Protein AF-A0A3B8ZGR1-F1 (afdb_monomer_lite)

pLDDT: mean 88.36, std 8.22, range [60.41, 98.25]

Foldseek 3Di:
DKKKKWKWKDAPVDDIDTFDIDIDDDPDPPDDDDDDDDDDDDDFHKIKIKIAIDDPDPDPDRPVRIDIDIDGDHDAAAEEEEEEADDDPVNVVVVVVQVVDRSYDYDYDYQYPVVLVPWCDECLVVDPLLRHQEYEYELAAPRNHDPSRVVSVVVSVVVPHHYHYDDDCLDDPNSPD

Radius of gyration: 24.89 Å; chains: 1; bounding box: 51×31×72 Å

Secondary structure (DSSP, 8-state):
--EEEEEEEE-SSS--EEEEEEEE--SSTT------------S-EEEEEEEEEE--S--S--TTSEEEEEEEEPS-PEEEEEEESS--HHHHHHHHHHHT-TTEEEEEEE--GGGGGGPSB--TTT--GGG-SEEEEES--GGGB-HHHHHHHHHHHHTT-EEEEEP-TTSGGGGT-

Sequence (177 aa):
QPIDVTLTLRSAQQPDRELKRRRVLPAQSAEKIPLDFRIQLSEPGDYLLVAQARVDTNEQVSSNNQQLSFVTVREGGVRILMLEGQPRYEQRYLKLSLDASVDFDVQYAWLPERQRARWPIDLSGQIDFQGVDIFVIGDLDSAALHTNTQKGILDRVSQGAGLLFLGGYHSFDAGGY

Structure (mmCIF, N/CA/C/O backbone):
data_AF-A0A3B8ZGR1-F1
#
_entry.id   AF-A0A3B8ZGR1-F1
#
loop_
_atom_site.group_PDB
_atom_site.id
_atom_site.type_symbol
_atom_site.label_atom_id
_atom_site.label_alt_id
_atom_site.label_comp_id
_atom_site.label_asym_id
_atom_site.label_entity_id
_atom_site.label_seq_id
_atom_site.pdbx_PDB_ins_code
_atom_site.Cartn_x
_atom_site.Cartn_y
_atom_site.Cartn_z
_atom_site.occupancy
_atom_site.B_iso_or_equiv
_atom_site.auth_seq_id
_atom_site.auth_comp_id
_atom_site.auth_asym_id
_atom_site.auth_atom_id
_atom_site.pdbx_PDB_model_num
ATOM 1 N N . GLN A 1 1 ? -9.009 4.727 43.558 1.00 72.56 1 GLN A N 1
ATOM 2 C CA . GLN A 1 1 ? -9.040 3.276 43.260 1.00 72.56 1 GLN A CA 1
ATOM 3 C C . GLN A 1 1 ? -8.567 3.076 41.827 1.00 72.56 1 GLN A C 1
ATOM 5 O O . GLN A 1 1 ? -8.766 3.998 41.041 1.00 72.56 1 GLN A O 1
ATOM 10 N N . PRO A 1 2 ? -7.908 1.955 41.488 1.00 83.44 2 PRO A N 1
ATOM 11 C CA . PRO A 1 2 ? -7.590 1.654 40.097 1.00 83.44 2 PRO A CA 1
ATOM 12 C C . PRO A 1 2 ? -8.878 1.474 39.289 1.00 83.44 2 PRO A C 1
ATOM 14 O O . PRO A 1 2 ? -9.828 0.870 39.778 1.00 83.44 2 PRO A O 1
ATOM 17 N N . ILE A 1 3 ? -8.891 1.999 38.069 1.00 87.44 3 ILE A N 1
ATOM 18 C CA . ILE A 1 3 ? -9.979 1.836 37.104 1.00 87.44 3 ILE A CA 1
ATOM 19 C C . ILE A 1 3 ? -9.400 1.093 35.905 1.00 87.44 3 ILE A C 1
ATOM 21 O O . ILE A 1 3 ? -8.384 1.514 35.343 1.00 87.44 3 ILE A O 1
ATOM 25 N N . ASP A 1 4 ? -10.029 -0.013 35.521 1.00 90.81 4 ASP A N 1
ATOM 26 C CA . ASP A 1 4 ? -9.631 -0.772 34.339 1.00 90.81 4 ASP A CA 1
ATOM 27 C C . ASP A 1 4 ? -10.465 -0.317 33.143 1.00 90.81 4 ASP A C 1
ATOM 29 O O . ASP A 1 4 ? -11.685 -0.458 33.132 1.00 90.81 4 ASP A O 1
ATOM 33 N N . VAL A 1 5 ? -9.801 0.239 32.132 1.00 92.94 5 VAL A N 1
ATOM 34 C CA . VAL A 1 5 ? -10.424 0.668 30.880 1.00 92.94 5 VAL A CA 1
ATOM 35 C C . VAL A 1 5 ? -10.114 -0.350 29.788 1.00 92.94 5 VAL A C 1
ATOM 37 O O . VAL A 1 5 ? -8.949 -0.546 29.432 1.00 92.94 5 VAL A O 1
ATOM 40 N N . THR A 1 6 ? -11.137 -1.005 29.245 1.00 95.19 6 THR A N 1
ATOM 41 C CA . THR A 1 6 ? -11.018 -1.943 28.121 1.00 95.19 6 THR A CA 1
ATOM 42 C C . THR A 1 6 ? -11.529 -1.308 26.836 1.00 95.19 6 THR A C 1
ATOM 44 O O . THR A 1 6 ? -12.568 -0.658 26.825 1.00 95.19 6 THR A O 1
ATOM 47 N N . LEU A 1 7 ? -10.805 -1.506 25.737 1.00 96.12 7 LEU A N 1
ATOM 48 C CA . LEU A 1 7 ? -11.250 -1.167 24.391 1.00 96.12 7 LEU A CA 1
ATOM 49 C C . LEU A 1 7 ? -11.681 -2.453 23.689 1.00 96.12 7 LEU A C 1
ATOM 51 O O . LEU A 1 7 ? -10.854 -3.335 23.459 1.00 96.12 7 LEU A O 1
ATOM 55 N N . THR A 1 8 ? -12.956 -2.540 23.332 1.00 96.31 8 THR A N 1
ATOM 56 C CA . THR A 1 8 ? -13.559 -3.699 22.666 1.00 96.31 8 THR A CA 1
ATOM 57 C C . THR A 1 8 ? -14.004 -3.319 21.261 1.00 96.31 8 THR A C 1
ATOM 59 O O . THR A 1 8 ? -14.578 -2.253 21.059 1.00 96.31 8 THR A O 1
ATOM 62 N N . LEU A 1 9 ? -13.734 -4.190 20.296 1.00 95.88 9 LEU A N 1
ATOM 63 C CA . LEU A 1 9 ? -14.246 -4.134 18.936 1.00 95.88 9 LEU A CA 1
ATOM 64 C C . LEU A 1 9 ? -15.496 -5.004 18.849 1.00 95.88 9 LEU A C 1
ATOM 66 O O . LEU A 1 9 ? -15.437 -6.183 19.196 1.00 95.88 9 LEU A O 1
ATOM 70 N N . ARG A 1 10 ? -16.601 -4.443 18.367 1.00 95.56 10 ARG A N 1
ATOM 71 C CA . ARG A 1 10 ? -17.838 -5.177 18.094 1.00 95.56 10 ARG A CA 1
ATOM 72 C C . ARG A 1 10 ? -18.162 -5.127 16.612 1.00 95.56 10 ARG A C 1
ATOM 74 O O . ARG A 1 10 ? -17.958 -4.096 15.974 1.00 95.56 10 ARG A O 1
ATOM 81 N N . SER A 1 11 ? -18.709 -6.216 16.093 1.00 92.44 11 SER A N 1
ATOM 82 C CA . SER A 1 11 ? -19.259 -6.317 14.742 1.00 92.44 11 SER A CA 1
ATOM 83 C C . SER A 1 11 ? -20.544 -7.139 14.794 1.00 92.44 11 SER A C 1
ATOM 85 O O . SER A 1 11 ? -20.707 -7.980 15.671 1.00 92.44 11 SER A O 1
ATOM 87 N N . ALA A 1 12 ? -21.459 -6.928 13.849 1.00 87.31 12 ALA A N 1
ATOM 88 C CA . ALA A 1 12 ? -22.653 -7.768 13.731 1.00 87.31 12 ALA A CA 1
ATOM 89 C C . ALA A 1 12 ? -22.324 -9.207 13.290 1.00 87.31 12 ALA A C 1
ATOM 91 O O . ALA A 1 12 ? -23.115 -10.119 13.515 1.00 87.31 12 ALA A O 1
ATOM 92 N N . GLN A 1 13 ? -21.175 -9.400 12.638 1.00 84.00 13 GLN A N 1
ATOM 93 C CA . GLN A 1 13 ? -20.801 -10.653 11.976 1.00 84.00 13 GLN A CA 1
ATOM 94 C C . GLN A 1 13 ? -19.759 -11.461 12.761 1.00 84.00 13 GLN A C 1
ATOM 96 O O . GLN A 1 13 ? -19.543 -12.634 12.466 1.00 84.00 13 GLN A O 1
ATOM 101 N N . GLN A 1 14 ? -19.101 -10.845 13.746 1.00 85.06 14 GLN A N 1
ATOM 102 C CA . GLN A 1 14 ? -17.991 -11.435 14.490 1.00 85.06 14 GLN A CA 1
ATOM 103 C C . GLN A 1 14 ? -18.212 -11.285 15.998 1.00 85.06 14 GLN A C 1
ATOM 105 O O . GLN A 1 14 ? -18.839 -10.314 16.424 1.00 85.06 14 GLN A O 1
ATOM 110 N N . PRO A 1 15 ? -17.689 -12.209 16.823 1.00 91.44 15 PRO A N 1
ATOM 111 C CA . PRO A 1 15 ? -17.735 -12.051 18.269 1.00 91.44 15 PRO A CA 1
ATOM 112 C C . PRO A 1 15 ? -16.953 -10.811 18.720 1.00 91.44 15 PRO A C 1
ATOM 114 O O . PRO A 1 15 ? -15.935 -10.447 18.127 1.00 91.44 15 PRO A O 1
ATOM 117 N N . ASP A 1 16 ? -17.408 -10.203 19.815 1.00 93.94 16 ASP A N 1
ATOM 118 C CA . ASP A 1 16 ? -16.720 -9.090 20.468 1.00 93.94 16 ASP A CA 1
ATOM 119 C C . ASP A 1 16 ? -15.252 -9.441 20.762 1.00 93.94 16 ASP A C 1
ATOM 121 O O . ASP A 1 16 ? -14.946 -10.468 21.376 1.00 93.94 16 ASP A O 1
ATOM 125 N N . ARG A 1 17 ? -14.335 -8.554 20.367 1.00 94.38 17 ARG A N 1
ATOM 126 C CA . ARG A 1 17 ? -12.890 -8.734 20.549 1.00 94.38 17 ARG A CA 1
ATOM 127 C C . ARG A 1 17 ? -12.306 -7.619 21.401 1.00 94.38 17 ARG A C 1
ATOM 129 O O . ARG A 1 17 ? -12.298 -6.459 20.997 1.00 94.38 17 ARG A O 1
ATOM 136 N N . GLU A 1 18 ? -11.746 -7.957 22.558 1.00 95.06 18 GLU A N 1
ATOM 137 C CA . GLU A 1 18 ? -10.957 -7.001 23.340 1.00 95.06 18 GLU A CA 1
ATOM 138 C C . GLU A 1 18 ? -9.659 -6.669 22.582 1.00 95.06 18 GLU A C 1
ATOM 140 O O . GLU A 1 18 ? -8.840 -7.546 22.317 1.00 95.06 18 GLU A O 1
ATOM 145 N N . LEU A 1 19 ? -9.474 -5.401 22.205 1.00 94.56 19 LEU A N 1
ATOM 146 C CA . LEU A 1 19 ? -8.290 -4.937 21.478 1.00 94.56 19 LEU A CA 1
ATOM 147 C C . LEU A 1 19 ? -7.164 -4.524 22.422 1.00 94.56 19 LEU A C 1
ATOM 149 O O . LEU A 1 19 ? -5.989 -4.772 22.141 1.00 94.56 19 LEU A O 1
ATOM 153 N N . LYS A 1 20 ? -7.511 -3.819 23.504 1.00 95.31 20 LYS A N 1
ATOM 154 C CA . LYS A 1 20 ? -6.562 -3.242 24.463 1.00 95.31 20 LYS A CA 1
ATOM 155 C C . LYS A 1 20 ? -7.197 -3.120 25.844 1.00 95.31 20 LYS A C 1
ATOM 157 O O . LYS A 1 20 ? -8.405 -2.944 25.973 1.00 95.31 20 LYS A O 1
ATOM 162 N N . ARG A 1 21 ? -6.345 -3.099 26.868 1.00 94.38 21 ARG A N 1
ATOM 163 C CA . ARG A 1 21 ? -6.706 -2.805 28.256 1.00 94.38 21 ARG A CA 1
ATOM 164 C C . ARG A 1 21 ? -5.701 -1.841 28.857 1.00 94.38 21 ARG A C 1
ATOM 166 O O . ARG A 1 21 ? -4.502 -1.975 28.616 1.00 94.38 21 ARG A O 1
ATOM 173 N N . ARG A 1 22 ? -6.177 -0.886 29.650 1.00 92.56 22 ARG A N 1
ATOM 174 C CA . ARG A 1 22 ? -5.341 0.080 30.358 1.00 92.56 22 ARG A CA 1
ATOM 175 C C . ARG A 1 22 ? -5.870 0.294 31.767 1.00 92.56 22 ARG A C 1
ATOM 177 O O . ARG A 1 22 ? -7.036 0.618 31.946 1.00 92.56 22 ARG A O 1
ATOM 184 N N . ARG A 1 23 ? -4.992 0.144 32.754 1.00 91.19 23 ARG A N 1
ATOM 185 C CA . ARG A 1 23 ? -5.284 0.476 34.148 1.00 91.19 23 ARG A CA 1
ATOM 186 C C . ARG A 1 23 ? -4.884 1.917 34.418 1.00 91.19 23 ARG A C 1
ATOM 188 O O . ARG A 1 23 ? -3.770 2.315 34.076 1.00 91.19 23 ARG A O 1
ATOM 195 N N . VAL A 1 24 ? -5.773 2.682 35.034 1.00 89.94 24 VAL A N 1
ATOM 196 C CA . VAL A 1 24 ? -5.516 4.066 35.438 1.00 89.94 24 VAL A CA 1
ATOM 197 C C . VAL A 1 24 ? -5.716 4.222 36.937 1.00 89.94 24 VAL A C 1
ATOM 199 O O . VAL A 1 24 ? -6.564 3.566 37.537 1.00 89.94 24 VAL A O 1
ATOM 202 N N . LEU A 1 25 ? -4.906 5.078 37.549 1.00 88.38 25 LEU A N 1
ATOM 203 C CA . LEU A 1 25 ? -4.962 5.407 38.969 1.00 88.38 25 LEU A CA 1
ATOM 204 C C . LEU A 1 25 ? -5.145 6.922 39.081 1.00 88.38 25 LEU A C 1
ATOM 206 O O . LEU A 1 25 ? -4.158 7.642 38.948 1.00 88.38 25 LEU A O 1
ATOM 210 N N . PRO A 1 26 ? -6.380 7.408 39.287 1.00 86.44 26 PRO A N 1
ATOM 211 C CA . PRO A 1 26 ? -6.615 8.820 39.551 1.00 86.44 26 PRO A CA 1
ATOM 212 C C . PRO A 1 26 ? -5.907 9.247 40.838 1.00 86.44 26 PRO A C 1
ATOM 214 O O . PRO A 1 26 ? -6.037 8.579 41.870 1.00 86.44 26 PRO A O 1
ATOM 217 N N . ALA A 1 27 ? -5.168 10.349 40.774 1.00 87.06 27 ALA A N 1
ATOM 218 C CA . ALA A 1 27 ? -4.494 10.964 41.910 1.00 87.06 27 ALA A CA 1
ATOM 219 C C . ALA A 1 27 ? -5.455 11.828 42.739 1.00 87.06 27 ALA A C 1
ATOM 221 O O . ALA A 1 27 ? -5.264 11.983 43.945 1.00 87.06 27 ALA A O 1
ATOM 222 N N . GLN A 1 28 ? -6.499 12.372 42.108 1.00 86.50 28 GLN A N 1
ATOM 223 C CA . GLN A 1 28 ? -7.485 13.232 42.761 1.00 86.50 28 GLN A CA 1
ATOM 224 C C . GLN A 1 28 ? -8.906 13.016 42.227 1.00 86.50 28 GLN A C 1
ATOM 226 O O . GLN A 1 28 ? -9.123 12.430 41.165 1.00 86.50 28 GLN A O 1
ATOM 231 N N . SER A 1 29 ? -9.894 13.493 42.987 1.00 79.06 29 SER A N 1
ATOM 232 C CA . SER A 1 29 ? -11.299 13.445 42.572 1.00 79.06 29 SER A CA 1
ATOM 233 C C . SER A 1 29 ? -11.534 14.323 41.338 1.00 79.06 29 SER A C 1
ATOM 235 O O . SER A 1 29 ? -10.955 15.403 41.230 1.00 79.06 29 SER A O 1
ATOM 237 N N . ALA A 1 30 ? -12.388 13.860 40.420 1.00 79.56 30 ALA A N 1
ATOM 238 C CA . ALA A 1 30 ? -12.725 14.530 39.157 1.00 79.56 30 ALA A CA 1
ATOM 239 C C . ALA A 1 30 ? -11.531 14.821 38.217 1.00 79.56 30 ALA A C 1
ATOM 241 O O . ALA A 1 30 ? -11.618 15.686 37.341 1.00 79.56 30 ALA A O 1
ATOM 242 N N . GLU A 1 31 ? -10.422 14.091 38.363 1.00 86.19 31 GLU A N 1
ATOM 243 C CA . GLU A 1 31 ? -9.286 14.181 37.447 1.00 86.19 31 GLU A CA 1
ATOM 244 C C . GLU A 1 31 ? -9.664 13.711 36.033 1.00 86.19 31 GLU A C 1
ATOM 246 O O . GLU A 1 31 ? -10.275 12.658 35.848 1.00 86.19 31 GLU A O 1
ATOM 251 N N . LYS A 1 32 ? -9.262 14.481 35.017 1.00 87.38 32 LYS A N 1
ATOM 252 C CA . LYS A 1 32 ? -9.417 14.106 33.608 1.00 87.38 32 LYS A CA 1
ATOM 253 C C . LYS A 1 32 ? -8.111 13.515 33.094 1.00 87.38 32 LYS A C 1
ATOM 255 O O . LYS A 1 32 ? -7.150 14.248 32.876 1.00 87.38 32 LYS A O 1
ATOM 260 N N . ILE A 1 33 ? -8.094 12.205 32.870 1.00 88.69 33 ILE A N 1
ATOM 261 C CA . ILE A 1 33 ? -6.935 11.488 32.329 1.00 88.69 33 ILE A CA 1
ATOM 262 C C . ILE A 1 33 ? -7.217 11.146 30.858 1.00 88.69 33 ILE A C 1
ATOM 264 O O . ILE A 1 33 ? -8.111 10.337 30.599 1.00 88.69 33 ILE A O 1
ATOM 268 N N . PRO A 1 34 ? -6.495 11.726 29.882 1.00 89.69 34 PRO A N 1
ATOM 269 C CA . PRO A 1 34 ? -6.638 11.340 28.482 1.00 89.69 34 PRO A CA 1
ATOM 270 C C . PRO A 1 34 ? -6.074 9.931 28.250 1.00 89.69 34 PRO A C 1
ATOM 272 O O . PRO A 1 34 ? -5.003 9.581 28.754 1.00 89.69 34 PRO A O 1
ATOM 275 N N . LEU A 1 35 ? -6.794 9.118 27.473 1.00 89.75 35 LEU A N 1
ATOM 276 C CA . LEU A 1 35 ? -6.385 7.760 27.118 1.00 89.75 35 LEU A CA 1
ATOM 277 C C . LEU A 1 35 ? -6.300 7.601 25.608 1.00 89.75 35 LEU A C 1
ATOM 279 O O . LEU A 1 35 ? -7.313 7.613 24.916 1.00 89.75 35 LEU A O 1
ATOM 283 N N . ASP A 1 36 ? -5.082 7.366 25.132 1.00 90.50 36 ASP A N 1
ATOM 284 C CA . ASP A 1 36 ? -4.819 7.060 23.732 1.00 90.50 36 ASP A CA 1
ATOM 285 C C . ASP A 1 36 ? -4.704 5.551 23.518 1.00 90.50 36 ASP A C 1
ATOM 287 O O . ASP A 1 36 ? -3.926 4.863 24.193 1.00 90.50 36 ASP A O 1
ATOM 291 N N . PHE A 1 37 ? -5.449 5.048 22.535 1.00 88.94 37 PHE A N 1
ATOM 292 C CA . PHE A 1 37 ? -5.371 3.672 22.059 1.00 88.94 37 PHE A CA 1
ATOM 293 C C . PHE A 1 37 ? -4.971 3.669 20.584 1.00 88.94 37 PHE A C 1
ATOM 295 O O . PHE A 1 37 ? -5.699 4.170 19.733 1.00 88.94 37 PHE A O 1
ATOM 302 N N . ARG A 1 38 ? -3.816 3.074 20.270 1.00 88.69 38 ARG A N 1
ATOM 303 C CA . ARG A 1 38 ? -3.408 2.800 18.886 1.00 88.69 38 ARG A CA 1
ATOM 304 C C . ARG A 1 38 ? -3.813 1.377 18.522 1.00 88.69 38 ARG A C 1
ATOM 306 O O . ARG A 1 38 ? -3.397 0.428 19.194 1.00 88.69 38 ARG A O 1
ATOM 313 N N . ILE A 1 39 ? -4.628 1.247 17.484 1.00 87.69 39 ILE A N 1
ATOM 314 C CA . ILE A 1 39 ? -5.155 -0.024 16.984 1.00 87.69 39 ILE A CA 1
ATOM 315 C C . ILE A 1 39 ? -4.965 -0.105 15.471 1.00 87.69 39 ILE A C 1
ATOM 317 O O . ILE A 1 39 ? -4.909 0.920 14.797 1.00 87.69 39 ILE A O 1
ATOM 321 N N . GLN A 1 40 ? -4.883 -1.327 14.956 1.00 83.44 40 GLN A N 1
ATOM 322 C CA . GLN A 1 40 ? -4.874 -1.618 13.528 1.00 83.44 40 GLN A CA 1
ATOM 323 C C . GLN A 1 40 ? -5.968 -2.651 13.270 1.00 83.44 40 GLN A C 1
ATOM 325 O O . GLN A 1 40 ? -6.026 -3.674 13.956 1.00 83.44 40 GLN A O 1
ATOM 330 N N . LEU A 1 41 ? -6.862 -2.348 12.335 1.00 86.19 41 LEU A N 1
ATOM 331 C CA . LEU A 1 41 ? -7.939 -3.233 11.910 1.00 86.19 41 LEU A CA 1
ATOM 332 C C . LEU A 1 41 ? -7.657 -3.624 10.462 1.00 86.19 41 LEU A C 1
ATOM 334 O O . LEU A 1 41 ? -7.599 -2.757 9.596 1.00 86.19 41 LEU A O 1
ATOM 338 N N . SER A 1 42 ? -7.404 -4.907 10.234 1.00 77.38 42 SER A N 1
ATOM 339 C CA . SER A 1 42 ? -6.999 -5.433 8.923 1.00 77.38 42 SER A CA 1
ATOM 340 C C . SER A 1 42 ? -8.165 -6.035 8.149 1.00 77.38 42 SER A C 1
ATOM 342 O O . SER A 1 42 ? -8.090 -6.185 6.936 1.00 77.38 42 SER A O 1
ATOM 344 N N . GLU A 1 43 ? -9.208 -6.441 8.866 1.00 84.50 43 GLU A N 1
ATOM 345 C CA . GLU A 1 43 ? -10.364 -7.107 8.287 1.00 84.50 43 GLU A CA 1
ATOM 346 C C . GLU A 1 43 ? -11.383 -6.056 7.845 1.00 84.50 43 GLU A C 1
ATOM 348 O O . GLU A 1 43 ? -11.683 -5.144 8.623 1.00 84.50 43 GLU A O 1
ATOM 353 N N . PRO A 1 44 ? -11.899 -6.155 6.612 1.00 85.38 44 PRO A N 1
ATOM 354 C CA . PRO A 1 44 ? -12.982 -5.307 6.151 1.00 85.38 44 PRO A CA 1
ATOM 355 C C . PRO A 1 44 ? -14.241 -5.508 6.991 1.00 85.38 44 PRO A C 1
ATOM 357 O O . PRO A 1 44 ? -14.593 -6.631 7.353 1.00 85.38 44 PRO A O 1
ATOM 360 N N . GLY A 1 45 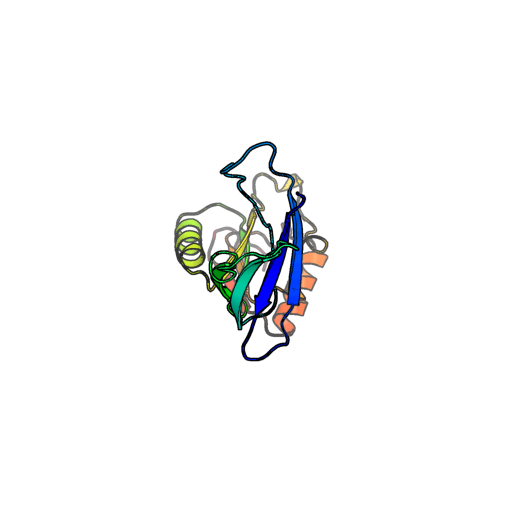? -14.951 -4.420 7.259 1.00 89.19 45 GLY A N 1
ATOM 361 C CA . GLY A 1 45 ? -16.218 -4.447 7.963 1.00 89.19 45 GLY A CA 1
ATOM 362 C C . GLY A 1 45 ? -16.556 -3.135 8.651 1.00 89.19 45 GLY A C 1
ATOM 363 O O . GLY A 1 45 ? -15.731 -2.231 8.801 1.00 89.19 45 GLY A O 1
ATOM 364 N N . ASP A 1 46 ? -17.797 -3.064 9.112 1.00 91.25 46 ASP A N 1
ATOM 365 C CA . ASP A 1 46 ? -18.255 -2.015 10.008 1.00 91.25 46 ASP A CA 1
ATOM 366 C C . ASP A 1 46 ? -18.088 -2.464 11.456 1.00 91.25 46 ASP A C 1
ATOM 368 O O . ASP A 1 46 ? -18.544 -3.543 11.860 1.00 91.25 46 ASP A O 1
ATOM 372 N N . TYR A 1 47 ? -17.444 -1.611 12.246 1.00 94.25 47 TYR A N 1
ATOM 373 C CA . TYR A 1 47 ? -17.113 -1.895 13.627 1.00 94.25 47 TYR A CA 1
ATOM 374 C C . TYR A 1 47 ? -17.558 -0.781 14.569 1.00 94.25 47 TYR A C 1
ATOM 376 O O . TYR A 1 47 ? -17.456 0.414 14.278 1.00 94.25 47 TYR A O 1
ATOM 384 N N . LEU A 1 48 ? -17.980 -1.195 15.760 1.00 95.88 48 LEU A N 1
ATOM 385 C CA . LEU A 1 48 ? -18.193 -0.326 16.907 1.00 95.88 48 LEU A CA 1
ATOM 386 C C . LEU A 1 48 ? -17.047 -0.532 17.901 1.00 95.88 48 LEU A C 1
ATOM 388 O O . LEU A 1 48 ? -16.857 -1.625 18.436 1.00 95.88 48 LEU A O 1
ATOM 392 N N . LEU A 1 49 ? -16.296 0.529 18.170 1.00 95.81 49 LEU A N 1
ATOM 393 C CA . LEU A 1 49 ? -15.320 0.587 19.249 1.00 95.81 49 LEU A CA 1
ATOM 394 C C . LEU A 1 49 ? -16.012 1.024 20.537 1.00 95.81 49 LEU A C 1
ATOM 396 O O . LEU A 1 49 ? -16.663 2.068 20.582 1.00 95.81 49 LEU A O 1
ATOM 400 N N . VAL A 1 50 ? -15.830 0.235 21.592 1.00 95.38 50 VAL A N 1
ATOM 401 C CA . VAL A 1 50 ? -16.383 0.483 22.924 1.00 95.38 50 VAL A CA 1
ATOM 402 C C . VAL A 1 50 ? -15.233 0.587 23.913 1.00 95.38 50 VAL A C 1
ATOM 404 O O . VAL A 1 50 ? -14.599 -0.419 24.235 1.00 95.38 50 VAL A O 1
ATOM 407 N N . ALA A 1 51 ? -14.956 1.796 24.396 1.00 94.25 51 ALA A N 1
ATOM 408 C CA . ALA A 1 51 ? -14.077 2.001 25.539 1.00 94.25 51 ALA A CA 1
ATOM 409 C C . ALA A 1 51 ? -14.924 1.959 26.817 1.00 94.25 51 ALA A C 1
ATOM 411 O O . ALA A 1 51 ? -15.787 2.810 27.003 1.00 94.25 51 ALA A O 1
ATOM 412 N N . GLN A 1 52 ? -14.697 0.973 27.679 1.00 93.19 52 GLN A N 1
ATOM 413 C CA . GLN A 1 52 ? -15.438 0.759 28.920 1.00 93.19 52 GLN A CA 1
ATOM 414 C C . GLN A 1 52 ? -14.505 0.924 30.115 1.00 93.19 52 GLN A C 1
ATOM 416 O O . GLN A 1 52 ? -13.554 0.161 30.253 1.00 93.19 52 GLN A O 1
ATOM 421 N N . ALA A 1 53 ? -14.822 1.843 31.020 1.00 90.62 53 ALA A N 1
ATOM 422 C CA . ALA A 1 53 ? -14.250 1.886 32.358 1.00 90.62 53 ALA A CA 1
ATOM 423 C C . A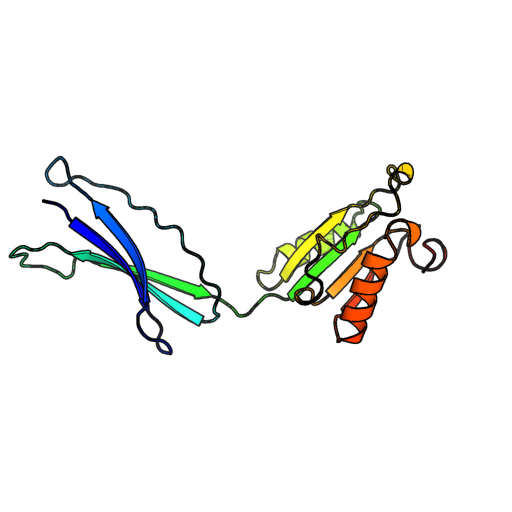LA A 1 53 ? -15.011 0.920 33.278 1.00 90.62 53 ALA A C 1
ATOM 425 O O . ALA A 1 53 ? -16.235 0.984 33.383 1.00 90.62 53 ALA A O 1
ATOM 426 N N . ARG A 1 54 ? -14.308 0.002 33.940 1.00 82.69 54 ARG A N 1
ATOM 427 C CA . ARG A 1 54 ? -14.874 -0.857 34.980 1.00 82.69 54 ARG A CA 1
ATOM 428 C C . ARG A 1 54 ? -14.453 -0.316 36.338 1.00 82.69 54 ARG A C 1
ATOM 430 O O . ARG A 1 54 ? -13.258 -0.224 36.626 1.00 82.69 54 ARG A O 1
ATOM 437 N N . VAL A 1 55 ? -15.440 0.042 37.150 1.00 73.50 55 VAL A N 1
ATOM 438 C CA . VAL A 1 55 ? -15.254 0.451 38.542 1.00 73.50 55 VAL A CA 1
ATOM 439 C C . VAL A 1 55 ? -15.885 -0.629 39.418 1.00 73.50 55 VAL A C 1
ATOM 441 O O . VAL A 1 55 ? -17.055 -0.958 39.255 1.00 73.50 55 VAL A O 1
ATOM 444 N N . ASP A 1 56 ? -15.113 -1.205 40.337 1.00 66.12 56 ASP A N 1
ATOM 445 C CA . ASP A 1 56 ? -15.534 -2.352 41.161 1.00 66.12 56 ASP A CA 1
ATOM 446 C C . ASP A 1 56 ? -16.395 -1.957 42.388 1.00 66.12 56 ASP A C 1
ATOM 448 O O . ASP A 1 56 ? -16.405 -2.660 43.397 1.00 66.12 56 ASP A O 1
ATOM 452 N N . THR A 1 57 ? -17.114 -0.825 42.361 1.00 65.00 57 THR A N 1
ATOM 453 C CA . THR A 1 57 ? -17.890 -0.332 43.526 1.00 65.00 57 THR A CA 1
ATOM 454 C C . THR A 1 57 ? -19.360 -0.043 43.203 1.00 65.00 57 THR A C 1
ATOM 456 O O . THR A 1 57 ? -19.743 -0.105 42.040 1.00 65.00 57 THR A O 1
ATOM 459 N N . ASN A 1 58 ? -20.174 0.229 44.243 1.00 63.31 58 ASN A N 1
ATOM 460 C CA . ASN A 1 58 ? -21.624 0.538 44.252 1.00 63.31 58 ASN A CA 1
ATOM 461 C C . ASN A 1 58 ? -22.021 1.785 43.421 1.00 63.31 58 ASN A C 1
ATOM 463 O O . ASN A 1 58 ? -22.722 2.681 43.895 1.00 63.31 58 ASN A O 1
ATOM 467 N N . GLU A 1 59 ? -21.547 1.876 42.189 1.00 63.69 59 GLU A N 1
ATOM 468 C CA . GLU A 1 59 ? -21.836 2.952 41.265 1.00 63.69 59 GLU A CA 1
ATOM 469 C C . GLU A 1 59 ? -23.282 2.834 40.776 1.00 63.69 59 GLU A C 1
ATOM 471 O O . GLU A 1 59 ? -23.683 1.839 40.174 1.00 63.69 59 GLU A O 1
ATOM 476 N N . GLN A 1 60 ? -24.089 3.854 41.071 1.00 60.41 60 GLN A N 1
ATOM 477 C CA . GLN A 1 60 ? -25.520 3.853 40.752 1.00 60.41 60 GLN A CA 1
ATOM 478 C C . GLN A 1 60 ? -25.806 4.097 39.264 1.00 60.41 60 GLN A C 1
ATOM 480 O O . GLN A 1 60 ? -26.904 3.804 38.797 1.00 60.41 60 GLN A O 1
ATOM 485 N N . VAL A 1 61 ? -24.834 4.629 38.517 1.00 66.50 61 VAL A N 1
ATOM 486 C CA . VAL A 1 61 ? -24.976 4.964 37.097 1.00 66.50 61 VAL A CA 1
ATOM 487 C C . VAL A 1 61 ? -23.785 4.391 36.343 1.00 66.50 61 VAL A C 1
ATOM 489 O O . VAL A 1 61 ? -22.762 5.038 36.220 1.00 66.50 61 VAL A O 1
ATOM 492 N N . SER A 1 62 ? -23.915 3.170 35.830 1.00 70.00 62 SER A N 1
ATOM 493 C CA . SER A 1 62 ? -22.869 2.515 35.030 1.00 70.00 62 SER A CA 1
ATOM 494 C C . SER A 1 62 ? -22.891 2.915 33.550 1.00 70.00 62 SER A C 1
ATOM 496 O O . SER A 1 62 ? -21.962 2.607 32.802 1.00 70.00 62 SER A O 1
ATOM 498 N N . SER A 1 63 ? -23.945 3.608 33.105 1.00 68.00 63 SER A N 1
ATOM 499 C CA . SER A 1 63 ? -24.141 3.994 31.705 1.00 68.00 63 SER A CA 1
ATOM 500 C C . SER A 1 63 ? -23.191 5.096 31.228 1.00 68.00 63 SER A C 1
ATOM 502 O O . SER A 1 63 ? -23.009 5.250 30.026 1.00 68.00 63 SER A O 1
ATOM 504 N N . ASN A 1 64 ? -22.583 5.864 32.139 1.00 76.69 64 ASN A N 1
ATOM 505 C CA . ASN A 1 64 ? -21.603 6.909 31.810 1.00 76.69 64 ASN A CA 1
ATOM 506 C C . ASN A 1 64 ? -20.165 6.369 31.671 1.00 76.69 64 ASN A C 1
ATOM 508 O O . ASN A 1 64 ? -19.266 7.118 31.298 1.00 76.69 64 ASN A O 1
ATOM 512 N N . ASN A 1 65 ? -19.945 5.083 31.952 1.00 86.56 65 ASN A N 1
ATOM 513 C CA . ASN A 1 65 ? -18.619 4.473 31.944 1.00 86.56 65 ASN A CA 1
ATOM 514 C C . ASN A 1 65 ? -18.196 3.954 30.565 1.00 86.56 65 ASN A C 1
ATOM 516 O O . ASN A 1 65 ? -17.198 3.240 30.454 1.00 86.56 65 ASN A O 1
ATOM 520 N N . GLN A 1 66 ? -18.956 4.276 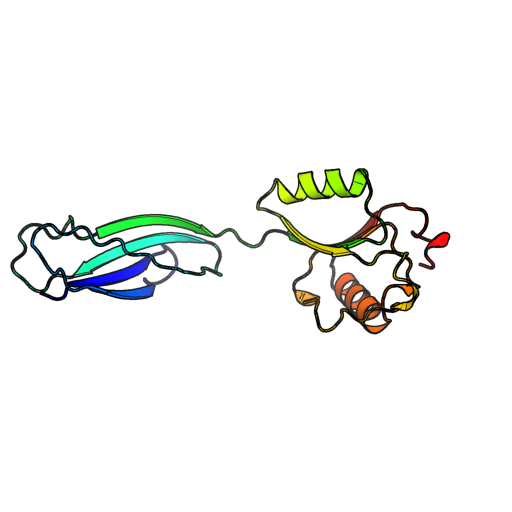29.519 1.00 90.06 66 GLN A N 1
ATOM 521 C CA . GLN A 1 66 ? -18.679 3.869 28.149 1.00 90.06 66 GLN A CA 1
ATOM 522 C C . GLN A 1 66 ? -18.508 5.076 27.236 1.00 90.06 66 GLN A C 1
ATOM 524 O O . GLN A 1 66 ? -19.266 6.039 27.309 1.00 90.06 66 GLN A O 1
ATOM 529 N N . GLN A 1 67 ? -17.563 4.956 26.310 1.00 91.75 67 GLN A N 1
ATOM 530 C CA . GLN A 1 67 ? -17.442 5.822 25.147 1.00 91.75 67 GLN A CA 1
ATOM 531 C C . GLN A 1 67 ? -17.489 4.967 23.881 1.00 91.75 67 GLN A C 1
ATOM 533 O O . GLN A 1 67 ? -16.833 3.925 23.797 1.00 91.75 67 GLN A O 1
ATOM 538 N N . LEU A 1 68 ? -18.262 5.426 22.898 1.00 93.81 68 LEU A N 1
ATOM 539 C CA . LEU A 1 68 ? -18.494 4.733 21.634 1.00 93.81 68 LEU A CA 1
ATOM 540 C C . LEU A 1 68 ? -17.835 5.481 20.472 1.00 93.81 68 LEU A C 1
ATOM 542 O O . LEU A 1 68 ? -17.812 6.711 20.453 1.00 93.81 68 LEU A O 1
ATOM 546 N N . SER A 1 69 ? -17.332 4.737 19.489 1.00 92.56 69 SER A N 1
ATOM 547 C CA . SER A 1 69 ? -16.865 5.276 18.209 1.00 92.56 69 SER A CA 1
ATOM 548 C C . SER A 1 69 ? -17.114 4.273 17.085 1.00 92.56 69 SER A C 1
ATOM 550 O O . SER A 1 69 ? -17.000 3.069 17.302 1.00 92.56 69 SER A O 1
ATOM 552 N N . PHE A 1 70 ? -17.441 4.751 15.888 1.00 93.19 70 PHE A N 1
ATOM 553 C CA . PHE A 1 70 ? -17.682 3.909 14.715 1.00 93.19 70 PHE A CA 1
ATOM 554 C C . PHE A 1 70 ? -16.474 3.945 13.784 1.00 93.19 70 PHE A C 1
ATOM 556 O O . PHE A 1 70 ? -15.914 5.013 13.535 1.00 93.19 70 PHE A O 1
ATOM 563 N N . VAL A 1 71 ? -16.086 2.782 13.263 1.00 89.69 71 VAL A N 1
ATOM 564 C CA . VAL A 1 71 ? -15.013 2.647 12.274 1.00 89.69 71 VAL A CA 1
ATOM 565 C C . VAL A 1 71 ? -15.466 1.695 11.178 1.00 89.69 71 VAL A C 1
ATOM 567 O O . VAL A 1 71 ? -15.798 0.548 11.455 1.00 89.69 71 VAL A O 1
ATOM 570 N N . THR A 1 72 ? -15.426 2.162 9.935 1.00 87.31 72 THR A N 1
ATOM 571 C CA . THR A 1 72 ? -15.612 1.326 8.747 1.00 87.31 72 THR A CA 1
ATOM 572 C C . THR A 1 72 ? -14.248 1.037 8.143 1.00 87.31 72 THR A C 1
ATOM 574 O O . THR A 1 72 ? -13.537 1.956 7.734 1.00 87.31 72 THR A O 1
ATOM 577 N N . VAL A 1 73 ? -13.887 -0.239 8.079 1.00 83.25 73 VAL A N 1
ATOM 578 C CA . VAL A 1 73 ? -12.721 -0.729 7.348 1.00 83.25 73 VAL A CA 1
ATOM 579 C C . VAL A 1 73 ? -13.232 -1.232 6.010 1.00 83.25 73 VAL A C 1
ATOM 581 O O . VAL A 1 73 ? -14.063 -2.133 5.958 1.00 83.25 73 VAL A O 1
ATOM 584 N N . ARG A 1 74 ? -12.787 -0.630 4.913 1.00 74.94 74 ARG A N 1
ATOM 585 C CA . ARG A 1 74 ? -13.171 -1.096 3.579 1.00 74.94 74 ARG A CA 1
ATOM 586 C C . ARG A 1 74 ? -12.218 -2.187 3.121 1.00 74.94 74 ARG A C 1
ATOM 588 O O . ARG A 1 74 ? -11.050 -2.195 3.508 1.00 74.94 74 ARG A O 1
ATOM 595 N N . GLU A 1 75 ? -12.738 -3.109 2.319 1.00 70.19 75 GLU A N 1
ATOM 596 C CA . GLU A 1 75 ? -11.896 -4.058 1.599 1.00 70.19 75 GLU A CA 1
ATOM 597 C C . GLU A 1 75 ? -10.981 -3.292 0.648 1.00 70.19 75 GLU A C 1
ATOM 599 O O . GLU A 1 75 ? -11.369 -2.244 0.134 1.00 70.19 75 GLU A O 1
ATOM 604 N N . GLY A 1 76 ? -9.742 -3.776 0.550 1.00 64.62 76 GLY A N 1
ATOM 605 C CA . GLY A 1 76 ? -8.575 -3.050 0.065 1.00 64.62 76 GLY A CA 1
ATOM 606 C C . GLY A 1 76 ? -8.818 -2.163 -1.152 1.00 64.62 76 GLY A C 1
ATOM 607 O O . GLY A 1 76 ? -9.430 -2.575 -2.136 1.00 64.62 76 GLY A O 1
ATOM 608 N N . GLY A 1 77 ? -8.263 -0.953 -1.079 1.00 76.44 77 GLY A N 1
ATOM 609 C CA . GLY A 1 77 ? -8.021 -0.145 -2.262 1.00 76.44 77 GLY A CA 1
ATOM 610 C C . GLY A 1 77 ? -7.019 -0.832 -3.194 1.00 76.44 77 GLY A C 1
ATOM 611 O O . GLY A 1 77 ? -6.163 -1.593 -2.741 1.00 76.44 77 GLY A O 1
ATOM 612 N N . VAL A 1 78 ? -7.130 -0.559 -4.490 1.00 87.38 78 VAL A N 1
ATOM 613 C CA . VAL A 1 78 ? -6.234 -1.080 -5.525 1.00 87.38 78 VAL A CA 1
ATOM 614 C C . VAL A 1 78 ? -4.809 -0.631 -5.216 1.00 87.38 78 VAL A C 1
ATOM 616 O O . VAL A 1 78 ? -4.532 0.568 -5.103 1.00 87.38 78 VAL A O 1
ATOM 619 N N . ARG A 1 79 ? -3.896 -1.594 -5.087 1.00 91.62 79 ARG A N 1
ATOM 620 C CA . ARG A 1 79 ? -2.486 -1.336 -4.789 1.00 91.62 79 ARG A CA 1
ATOM 621 C C . ARG A 1 79 ? -1.699 -1.113 -6.066 1.00 91.62 79 ARG A C 1
ATOM 623 O O . ARG A 1 79 ? -1.592 -1.998 -6.918 1.00 91.62 79 ARG A O 1
ATOM 630 N N . ILE A 1 80 ? -1.111 0.068 -6.182 1.00 93.62 80 ILE A N 1
ATOM 631 C CA . ILE A 1 80 ? -0.393 0.514 -7.370 1.00 93.62 80 ILE A CA 1
ATOM 632 C C . ILE A 1 80 ? 1.080 0.712 -7.012 1.00 93.62 80 ILE A C 1
ATOM 634 O O . ILE A 1 80 ? 1.403 1.506 -6.131 1.00 93.62 80 ILE A O 1
ATOM 638 N N . LEU A 1 81 ? 1.984 0.032 -7.719 1.00 95.31 81 LEU A N 1
ATOM 639 C CA . LEU A 1 81 ? 3.417 0.326 -7.662 1.00 95.31 81 LEU A CA 1
ATOM 640 C C . LEU A 1 81 ? 3.823 1.137 -8.889 1.00 95.31 81 LEU A C 1
ATOM 642 O O . LEU A 1 81 ? 3.755 0.650 -10.017 1.00 95.31 81 LEU A O 1
ATOM 646 N N . MET A 1 82 ? 4.293 2.357 -8.659 1.00 93.88 82 MET A N 1
ATOM 647 C CA . MET A 1 82 ? 4.691 3.286 -9.705 1.00 93.88 82 MET A CA 1
ATOM 648 C C . MET A 1 82 ? 6.212 3.467 -9.720 1.00 93.88 82 MET A C 1
ATOM 650 O O . MET A 1 82 ? 6.798 4.007 -8.779 1.00 93.88 82 MET A O 1
ATOM 654 N N . LEU A 1 83 ? 6.845 2.990 -10.791 1.00 94.38 83 LEU A N 1
ATOM 655 C CA . LEU A 1 83 ? 8.281 3.050 -11.043 1.00 94.38 83 LEU A CA 1
ATOM 656 C C . LEU A 1 83 ? 8.567 4.192 -12.022 1.00 94.38 83 LEU A C 1
ATOM 658 O O . LEU A 1 83 ? 8.126 4.156 -13.170 1.00 94.38 83 LEU A O 1
ATOM 662 N N . GLU A 1 84 ? 9.299 5.209 -11.574 1.00 91.25 84 GLU A N 1
ATOM 663 C CA . GLU A 1 84 ? 9.459 6.458 -12.327 1.00 91.25 84 GLU A CA 1
ATOM 664 C C . GLU A 1 84 ? 10.926 6.835 -12.514 1.00 91.25 84 GLU A C 1
ATOM 666 O O . GLU A 1 84 ? 11.685 6.916 -11.542 1.00 91.25 84 GLU A O 1
ATOM 671 N N . GLY A 1 85 ? 11.318 7.112 -13.759 1.00 89.38 85 GLY A N 1
ATOM 672 C CA . GLY A 1 85 ? 12.679 7.522 -14.102 1.00 89.38 85 GLY A CA 1
ATOM 673 C C . GLY A 1 85 ? 12.906 9.033 -14.071 1.00 89.38 85 GLY A C 1
ATOM 674 O O . GLY A 1 85 ? 13.972 9.498 -13.659 1.00 89.38 85 GLY A O 1
ATOM 675 N N . GLN A 1 86 ? 11.898 9.833 -14.423 1.00 84.06 86 GLN A N 1
ATOM 676 C CA . GLN A 1 86 ? 11.981 11.294 -14.368 1.00 84.06 86 GLN A CA 1
ATOM 677 C C . GLN A 1 86 ? 10.687 11.920 -13.833 1.00 84.06 86 GLN A C 1
ATOM 679 O O . GLN A 1 86 ? 9.601 11.555 -14.283 1.00 84.06 86 GLN A O 1
ATOM 684 N N . PRO A 1 87 ? 10.774 12.890 -12.899 1.00 74.06 87 PRO A N 1
ATOM 685 C CA . PRO A 1 87 ? 9.590 13.560 -12.392 1.00 74.06 87 PRO A CA 1
ATOM 686 C C . PRO A 1 87 ? 8.979 14.485 -13.449 1.00 74.06 87 PRO A C 1
ATOM 688 O O . PRO A 1 87 ? 9.659 15.379 -13.956 1.00 74.06 87 PRO A O 1
ATOM 691 N N . ARG A 1 88 ? 7.696 14.286 -13.771 1.00 78.12 88 ARG A N 1
ATOM 692 C CA . ARG A 1 88 ? 6.992 14.986 -14.867 1.00 78.12 88 ARG A CA 1
ATOM 693 C C . ARG A 1 88 ? 5.622 15.515 -14.442 1.00 78.12 88 ARG A C 1
ATOM 695 O O . ARG A 1 88 ? 5.103 15.165 -13.381 1.00 78.12 88 ARG A O 1
ATOM 702 N N . TYR A 1 89 ? 5.034 16.401 -15.247 1.00 76.38 89 TYR A N 1
ATOM 703 C CA . TYR A 1 89 ? 3.744 17.013 -14.908 1.00 76.38 89 TYR A CA 1
ATOM 704 C C . TYR A 1 89 ? 2.610 15.985 -14.912 1.00 76.38 89 TYR A C 1
ATOM 706 O O . TYR A 1 89 ? 1.802 15.975 -13.986 1.00 76.38 89 TYR A O 1
ATOM 714 N N . GLU A 1 90 ? 2.586 15.078 -15.886 1.00 72.25 90 GLU A N 1
ATOM 715 C CA . GLU A 1 90 ? 1.612 13.988 -15.989 1.00 72.25 90 GLU A CA 1
ATOM 716 C C . GLU A 1 90 ? 1.659 13.092 -14.749 1.00 72.25 90 GLU A C 1
ATOM 718 O O . GLU A 1 90 ? 0.629 12.831 -14.129 1.00 72.25 90 GLU A O 1
ATOM 723 N N . GLN A 1 91 ? 2.870 12.719 -14.324 1.00 73.25 91 GLN A N 1
ATOM 724 C CA . GLN A 1 91 ? 3.114 11.961 -13.098 1.00 73.25 91 GLN A CA 1
ATOM 725 C C . GLN A 1 91 ? 2.508 12.665 -11.878 1.00 73.25 91 GLN A C 1
ATOM 727 O O . GLN A 1 91 ? 1.845 12.036 -11.054 1.00 73.25 91 GLN A O 1
ATOM 732 N N . ARG A 1 92 ? 2.705 13.986 -11.759 1.00 79.19 92 ARG A N 1
ATOM 733 C CA . ARG A 1 92 ? 2.175 14.777 -10.643 1.00 79.19 92 ARG A CA 1
ATOM 734 C C . ARG A 1 92 ? 0.648 14.753 -10.605 1.00 79.19 92 ARG A C 1
ATOM 736 O O . ARG A 1 92 ? 0.089 14.581 -9.527 1.00 79.19 92 ARG A O 1
ATOM 743 N N . TYR A 1 93 ? -0.025 14.950 -11.736 1.00 84.19 93 TYR A N 1
ATOM 744 C CA . TYR A 1 93 ? -1.490 14.980 -11.768 1.00 84.19 93 TYR A CA 1
ATOM 745 C C . TYR A 1 93 ? -2.115 13.593 -11.617 1.00 84.19 93 TYR A C 1
ATOM 747 O O . TYR A 1 93 ? -3.147 13.476 -10.956 1.00 84.19 93 TYR A O 1
ATOM 755 N N . LEU A 1 94 ? -1.475 12.550 -12.153 1.00 82.81 94 LEU A N 1
ATOM 756 C CA . LEU A 1 94 ? -1.874 11.163 -11.919 1.00 82.81 94 LEU A CA 1
ATOM 757 C C . LEU A 1 94 ? -1.767 10.824 -10.432 1.00 82.81 94 LEU A C 1
ATOM 759 O O . LEU A 1 94 ? -2.745 10.384 -9.837 1.00 82.81 94 LEU A O 1
ATOM 763 N N . LYS A 1 95 ? -0.621 11.137 -9.819 1.00 79.75 95 LYS A N 1
ATOM 764 C CA . LYS A 1 95 ? -0.408 10.988 -8.379 1.00 79.75 95 LYS A CA 1
ATOM 765 C C . LYS A 1 95 ? -1.481 11.706 -7.568 1.00 79.75 95 LYS A C 1
ATOM 767 O O . LYS A 1 95 ? -2.125 11.092 -6.734 1.00 79.75 95 LYS A O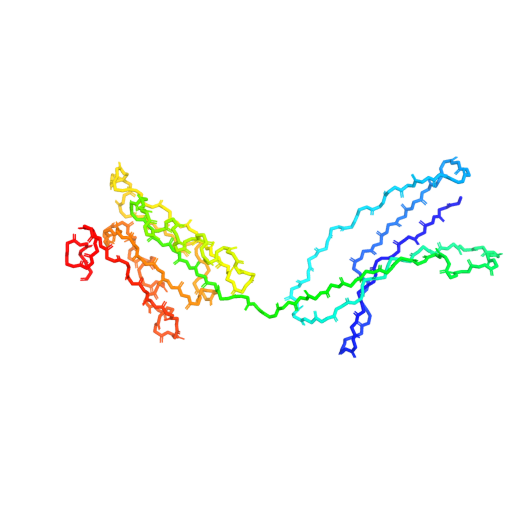 1
ATOM 772 N N . LEU A 1 96 ? -1.713 12.990 -7.842 1.00 83.44 96 LEU A N 1
ATOM 773 C CA . LEU A 1 96 ? -2.720 13.771 -7.116 1.00 83.44 96 LEU A CA 1
ATOM 774 C C . LEU A 1 96 ? -4.136 13.205 -7.273 1.00 83.44 96 LEU A C 1
ATOM 776 O O . LEU A 1 96 ? -4.924 13.301 -6.341 1.00 83.44 96 LEU A O 1
ATOM 780 N N . SER A 1 97 ? -4.459 12.641 -8.437 1.00 86.06 97 SER A N 1
ATOM 781 C CA . SER A 1 97 ? -5.783 12.077 -8.709 1.00 86.06 97 SER A CA 1
ATOM 782 C C . SER A 1 97 ? -5.982 10.724 -8.027 1.00 86.06 97 SER A C 1
ATOM 784 O O . SER A 1 97 ? -7.061 10.471 -7.500 1.00 86.06 97 SER A O 1
ATOM 786 N N . LEU A 1 98 ? -4.950 9.875 -8.004 1.00 85.38 98 LEU A N 1
ATOM 787 C CA . LEU A 1 98 ? -4.986 8.589 -7.305 1.00 85.38 98 LEU A CA 1
ATOM 788 C C . LEU A 1 98 ? -4.986 8.787 -5.784 1.00 85.38 98 LEU A C 1
ATOM 790 O O . LEU A 1 98 ? -5.850 8.240 -5.110 1.00 85.38 98 LEU A O 1
ATOM 794 N N . ASP A 1 99 ? -4.106 9.649 -5.265 1.00 81.19 99 ASP A N 1
ATOM 795 C CA . ASP A 1 99 ? -4.013 9.969 -3.832 1.00 81.19 99 ASP A CA 1
ATOM 796 C C . ASP A 1 99 ? -5.298 10.641 -3.291 1.00 81.19 99 ASP A C 1
ATOM 798 O O . ASP A 1 99 ? -5.524 10.677 -2.081 1.00 81.19 99 ASP A O 1
ATOM 802 N N . ALA A 1 100 ? -6.144 11.206 -4.163 1.00 82.75 100 ALA A N 1
ATOM 803 C CA . ALA A 1 100 ? -7.412 11.822 -3.771 1.00 82.75 100 ALA A CA 1
ATOM 804 C C . ALA A 1 100 ? -8.511 10.802 -3.430 1.00 82.75 100 ALA A C 1
ATOM 806 O O . ALA A 1 100 ? -9.511 11.184 -2.817 1.00 82.75 100 ALA A O 1
ATOM 807 N N . SER A 1 101 ? -8.349 9.530 -3.811 1.00 80.31 101 SER A N 1
ATOM 808 C CA . SER A 1 101 ? -9.280 8.464 -3.447 1.00 80.31 101 SER A CA 1
ATOM 809 C C . SER A 1 101 ? -8.672 7.537 -2.403 1.00 80.31 101 SER A C 1
ATOM 811 O O . SER A 1 101 ? -7.536 7.093 -2.523 1.00 80.31 101 SER A O 1
ATOM 813 N N . VAL A 1 102 ? -9.476 7.177 -1.404 1.00 71.19 102 VAL A N 1
ATOM 814 C CA . VAL A 1 102 ? -9.130 6.137 -0.420 1.00 71.19 102 VAL A CA 1
ATOM 815 C C . VAL A 1 102 ? -9.130 4.728 -1.022 1.00 71.19 102 VAL A C 1
ATOM 817 O O . VAL A 1 102 ? -8.684 3.788 -0.372 1.00 71.19 102 VAL A O 1
ATOM 820 N N . ASP A 1 103 ? -9.631 4.586 -2.252 1.00 81.50 103 ASP A N 1
ATOM 821 C CA . ASP A 1 103 ? -9.705 3.317 -2.974 1.00 81.50 103 ASP A CA 1
ATOM 822 C C . ASP A 1 103 ? -8.386 2.959 -3.682 1.00 81.50 103 ASP A C 1
ATOM 824 O O . ASP A 1 103 ? -8.321 1.917 -4.328 1.00 81.50 103 ASP A O 1
ATOM 828 N N . PHE A 1 104 ? -7.341 3.789 -3.590 1.00 85.69 104 PHE A N 1
ATOM 829 C CA . PHE A 1 104 ? -6.019 3.506 -4.155 1.00 85.69 104 PHE A CA 1
ATOM 830 C C . PHE A 1 104 ? -4.938 3.599 -3.077 1.00 85.69 104 PHE A C 1
ATOM 832 O O . PHE A 1 104 ? -4.866 4.577 -2.336 1.00 85.69 104 PHE A O 1
ATOM 839 N N . ASP A 1 105 ? -4.064 2.597 -3.021 1.00 86.81 105 ASP A N 1
ATOM 840 C CA . ASP A 1 105 ? -2.823 2.638 -2.243 1.00 86.81 105 ASP A CA 1
ATOM 841 C C . ASP A 1 105 ? -1.648 2.694 -3.219 1.00 86.81 105 ASP A C 1
ATOM 843 O O . ASP A 1 105 ? -1.354 1.712 -3.903 1.00 86.81 105 ASP A O 1
ATOM 847 N N . VAL A 1 106 ? -1.009 3.861 -3.339 1.00 88.31 106 VAL A N 1
ATOM 848 C CA . VAL A 1 106 ? 0.037 4.088 -4.341 1.00 88.31 106 VAL A CA 1
ATOM 849 C C . VAL A 1 106 ? 1.413 4.178 -3.695 1.00 88.31 106 VAL A C 1
ATOM 851 O O . VAL A 1 106 ? 1.716 5.098 -2.931 1.00 88.31 106 VAL A O 1
ATOM 854 N N . GLN A 1 107 ? 2.288 3.251 -4.073 1.00 90.12 107 GLN A N 1
ATOM 855 C CA . GLN A 1 107 ? 3.699 3.257 -3.713 1.00 90.12 107 GLN A CA 1
ATOM 856 C C . GLN A 1 107 ? 4.534 3.786 -4.876 1.00 90.12 107 GLN A C 1
ATOM 858 O O . GLN A 1 107 ? 4.389 3.351 -6.017 1.00 90.12 107 GLN A O 1
ATOM 863 N N . TYR A 1 108 ? 5.445 4.710 -4.580 1.00 88.88 108 TYR A N 1
ATOM 864 C CA . TYR A 1 108 ? 6.285 5.357 -5.583 1.00 88.88 108 TYR A CA 1
ATOM 865 C C . TYR A 1 108 ? 7.746 4.959 -5.388 1.00 88.88 108 TYR A C 1
ATOM 867 O O . TYR A 1 108 ? 8.326 5.223 -4.334 1.00 88.88 108 TYR A O 1
ATOM 875 N N . ALA A 1 109 ? 8.361 4.403 -6.429 1.00 91.62 109 ALA A N 1
ATOM 876 C CA . ALA A 1 109 ? 9.798 4.194 -6.494 1.00 91.62 109 ALA A CA 1
ATOM 877 C C . ALA A 1 109 ? 10.386 5.096 -7.579 1.00 91.62 109 ALA A C 1
ATOM 879 O O . ALA A 1 109 ? 10.076 4.979 -8.763 1.00 91.62 109 ALA A O 1
ATOM 880 N N . TRP A 1 110 ? 11.252 6.011 -7.159 1.00 91.12 110 TRP A N 1
ATOM 881 C CA . TRP A 1 110 ? 11.931 6.924 -8.064 1.00 91.12 110 TRP A CA 1
ATOM 882 C C . TRP A 1 110 ? 13.349 6.439 -8.349 1.00 91.12 110 TRP A C 1
ATOM 884 O O . TRP A 1 110 ? 14.184 6.361 -7.445 1.00 91.12 110 TRP A O 1
ATOM 894 N N . LEU A 1 111 ? 13.621 6.140 -9.615 1.00 92.44 111 LEU A N 1
ATOM 895 C CA . LEU A 1 111 ? 14.900 5.651 -10.112 1.00 92.44 111 LEU A CA 1
ATOM 896 C C . LEU A 1 111 ? 15.453 6.682 -11.102 1.00 92.44 111 LEU A C 1
ATOM 898 O O . LEU A 1 111 ? 15.319 6.513 -12.308 1.00 92.44 111 LEU A O 1
ATOM 902 N N . PRO A 1 112 ? 16.051 7.786 -10.626 1.00 89.44 112 PRO A N 1
ATOM 903 C CA . PRO A 1 112 ? 16.426 8.879 -11.507 1.00 89.44 112 PRO A CA 1
ATOM 904 C C . PRO A 1 112 ? 17.571 8.515 -12.449 1.00 89.44 112 PRO A C 1
ATOM 906 O O . PRO A 1 112 ? 18.601 8.012 -12.003 1.00 89.44 112 PRO A O 1
ATOM 909 N N . GLU A 1 113 ? 17.457 8.912 -13.717 1.00 86.25 113 GLU A N 1
ATOM 910 C CA . GLU A 1 113 ? 18.489 8.707 -14.749 1.00 86.25 113 GLU A CA 1
ATOM 911 C C . GLU A 1 113 ? 19.877 9.226 -14.336 1.00 86.25 113 GLU A C 1
ATOM 913 O O . GLU A 1 113 ? 20.901 8.593 -14.589 1.00 86.25 113 GLU A O 1
ATOM 918 N N . ARG A 1 114 ? 19.939 10.346 -13.602 1.00 87.25 114 ARG A N 1
ATOM 919 C CA . ARG A 1 114 ? 21.205 10.890 -13.067 1.00 87.25 114 ARG A CA 1
ATOM 920 C C . ARG A 1 114 ? 21.942 9.937 -12.114 1.00 87.25 114 ARG A C 1
ATOM 922 O O . ARG A 1 114 ? 23.084 10.202 -11.757 1.00 87.25 114 ARG A O 1
ATOM 929 N N . GLN A 1 115 ? 21.290 8.862 -11.671 1.00 87.81 115 GLN A N 1
ATOM 930 C CA . GLN A 1 115 ? 21.869 7.790 -10.862 1.00 87.81 115 GLN A CA 1
ATOM 931 C C . GLN A 1 115 ? 22.119 6.505 -11.668 1.00 87.81 115 GLN A C 1
ATOM 933 O O . GLN A 1 115 ? 22.307 5.457 -11.058 1.00 87.81 115 GLN A O 1
ATOM 938 N N . ARG A 1 116 ? 22.210 6.577 -13.005 1.00 88.94 116 ARG A N 1
ATOM 939 C CA . ARG A 1 116 ? 22.542 5.445 -13.894 1.00 88.94 116 ARG A CA 1
ATOM 940 C C . ARG A 1 116 ? 23.735 4.604 -13.436 1.00 88.94 116 ARG A C 1
ATOM 942 O O . ARG A 1 116 ? 23.723 3.396 -13.602 1.00 88.94 116 ARG A O 1
ATOM 949 N N . ALA A 1 117 ? 24.738 5.209 -12.797 1.00 93.25 117 ALA A N 1
ATOM 950 C CA . ALA A 1 117 ? 25.887 4.484 -12.242 1.00 93.25 117 ALA A CA 1
ATOM 951 C C . ALA A 1 117 ? 25.528 3.464 -11.135 1.00 93.25 117 ALA A C 1
ATOM 953 O O . ALA A 1 117 ? 26.365 2.650 -10.760 1.00 93.25 117 ALA A O 1
ATOM 954 N N . ARG A 1 118 ? 24.313 3.533 -10.577 1.00 91.06 118 ARG A N 1
ATOM 955 C CA . ARG A 1 118 ? 23.779 2.608 -9.565 1.00 91.06 118 ARG A CA 1
ATOM 956 C C . ARG A 1 118 ? 22.833 1.566 -10.157 1.00 91.06 118 ARG A C 1
ATOM 958 O O . ARG A 1 118 ? 22.292 0.760 -9.409 1.00 91.06 118 ARG A O 1
ATOM 965 N N . TRP A 1 119 ? 22.580 1.627 -11.460 1.00 93.81 119 TRP A N 1
ATOM 966 C CA . TRP A 1 119 ? 21.727 0.676 -12.153 1.00 93.81 119 TRP A CA 1
ATOM 967 C C . TRP A 1 119 ? 22.531 -0.563 -12.575 1.00 93.81 119 TRP A C 1
ATOM 969 O O . TRP A 1 119 ? 23.728 -0.442 -12.851 1.00 93.81 119 TRP A O 1
ATOM 979 N N . PRO A 1 120 ? 21.889 -1.739 -12.660 1.00 95.81 120 PRO A N 1
ATOM 980 C CA . PRO A 1 120 ? 20.488 -1.997 -12.312 1.00 95.81 120 PRO A CA 1
ATOM 981 C C . PRO A 1 120 ? 20.244 -2.068 -10.793 1.00 95.81 120 PRO A C 1
ATOM 983 O O . PRO A 1 120 ? 21.086 -2.549 -10.038 1.00 95.81 120 PRO A O 1
ATOM 986 N N . ILE A 1 121 ? 19.065 -1.630 -10.344 1.00 94.69 121 ILE A N 1
ATOM 987 C CA . ILE A 1 121 ? 18.639 -1.700 -8.938 1.00 94.69 121 ILE A CA 1
ATOM 988 C C . ILE A 1 121 ? 17.771 -2.943 -8.727 1.00 94.69 121 ILE A C 1
ATOM 990 O O . ILE A 1 121 ? 16.776 -3.151 -9.430 1.00 94.69 121 ILE A O 1
ATOM 994 N N . ASP A 1 122 ? 18.130 -3.762 -7.736 1.00 95.19 122 ASP A N 1
ATOM 995 C CA . ASP A 1 122 ? 17.296 -4.880 -7.300 1.00 95.19 122 ASP A CA 1
ATOM 996 C C . ASP A 1 122 ? 16.314 -4.432 -6.209 1.00 95.19 122 ASP A C 1
ATOM 998 O O . ASP A 1 122 ? 16.704 -4.046 -5.105 1.00 95.19 122 ASP A O 1
ATOM 1002 N N . LEU A 1 123 ? 15.028 -4.467 -6.546 1.00 94.38 123 LEU A N 1
ATOM 1003 C CA . LEU A 1 123 ? 13.914 -4.122 -5.669 1.00 94.38 123 LEU A CA 1
ATOM 1004 C C . LEU A 1 123 ? 13.145 -5.376 -5.240 1.00 94.38 123 LEU A C 1
ATOM 1006 O O . LEU A 1 123 ? 12.165 -5.262 -4.505 1.00 94.38 123 LEU A O 1
ATOM 1010 N N . SER A 1 124 ? 13.567 -6.576 -5.656 1.00 93.75 124 SER A N 1
ATOM 1011 C CA . SER A 1 124 ? 12.782 -7.793 -5.445 1.00 93.75 124 SER A CA 1
ATOM 1012 C C . SER A 1 124 ? 12.606 -8.164 -3.971 1.00 93.75 124 SER A C 1
ATOM 1014 O O . SER A 1 124 ? 11.647 -8.839 -3.622 1.00 93.75 124 SER A O 1
ATOM 1016 N N . GLY A 1 125 ? 13.520 -7.724 -3.099 1.00 92.88 125 GLY A N 1
ATOM 1017 C CA . GLY A 1 125 ? 13.400 -7.881 -1.645 1.00 92.88 125 GLY A CA 1
ATOM 1018 C C . GLY A 1 125 ? 12.588 -6.782 -0.949 1.00 92.88 125 GLY A C 1
ATOM 1019 O O . GLY A 1 125 ? 12.331 -6.891 0.245 1.00 92.88 125 GLY A O 1
ATOM 1020 N N . GLN A 1 126 ? 12.225 -5.714 -1.664 1.00 92.94 126 GLN A N 1
ATOM 1021 C CA . GLN A 1 126 ? 11.492 -4.558 -1.131 1.00 92.94 126 GLN A CA 1
ATOM 1022 C C . GLN A 1 126 ? 10.026 -4.547 -1.576 1.00 92.94 126 GLN A C 1
ATOM 1024 O O . GLN A 1 126 ? 9.188 -3.960 -0.898 1.00 92.94 126 GLN A O 1
ATOM 1029 N N . ILE A 1 127 ? 9.721 -5.180 -2.711 1.00 93.94 127 ILE A N 1
ATOM 1030 C CA . ILE A 1 127 ? 8.381 -5.219 -3.294 1.00 93.94 127 ILE A CA 1
ATOM 1031 C C . ILE A 1 127 ? 7.658 -6.492 -2.842 1.00 93.94 127 ILE A C 1
ATOM 1033 O O . ILE A 1 127 ? 8.100 -7.604 -3.128 1.00 93.94 127 ILE A O 1
ATOM 1037 N N . ASP A 1 128 ? 6.498 -6.334 -2.205 1.00 94.19 128 ASP A N 1
ATOM 1038 C CA . ASP A 1 128 ? 5.519 -7.416 -2.058 1.00 94.19 128 ASP A CA 1
ATOM 1039 C C . ASP A 1 128 ? 4.729 -7.570 -3.365 1.00 94.19 128 ASP A C 1
ATOM 1041 O O . ASP A 1 128 ? 3.642 -7.019 -3.520 1.00 94.19 128 ASP A O 1
ATOM 1045 N N . PHE A 1 129 ? 5.294 -8.291 -4.340 1.00 94.88 129 PHE A N 1
ATOM 1046 C CA . PHE A 1 129 ? 4.681 -8.423 -5.669 1.00 94.88 129 PHE A CA 1
ATOM 1047 C C . PHE A 1 129 ? 3.278 -9.030 -5.617 1.00 94.88 129 PHE A C 1
ATOM 1049 O O . PHE A 1 129 ? 2.423 -8.645 -6.407 1.00 94.88 129 PHE A O 1
ATOM 1056 N N . GLN A 1 130 ? 3.026 -9.964 -4.698 1.00 93.56 130 GLN A N 1
ATOM 1057 C CA . GLN A 1 130 ? 1.724 -10.627 -4.591 1.00 93.56 130 GLN A CA 1
ATOM 1058 C C . GLN A 1 130 ? 0.627 -9.646 -4.175 1.00 93.56 130 GLN A C 1
ATOM 1060 O O . GLN A 1 130 ? -0.503 -9.753 -4.644 1.00 93.56 130 GLN A O 1
ATOM 1065 N N . GLY A 1 131 ? 0.982 -8.654 -3.359 1.00 91.44 131 GLY A N 1
ATOM 1066 C CA . GLY A 1 131 ? 0.085 -7.586 -2.952 1.00 91.44 131 GLY A CA 1
ATOM 1067 C C . GLY A 1 131 ? -0.108 -6.466 -3.976 1.00 91.44 131 GLY A C 1
ATOM 1068 O O . GLY A 1 131 ? -0.921 -5.596 -3.702 1.00 91.44 131 GLY A O 1
ATOM 1069 N N . VAL A 1 132 ? 0.614 -6.423 -5.102 1.00 95.50 132 VAL A N 1
ATOM 1070 C CA . VAL A 1 132 ? 0.458 -5.351 -6.106 1.00 95.50 132 VAL A CA 1
ATOM 1071 C C . VAL A 1 132 ? -0.601 -5.735 -7.133 1.00 95.50 132 VAL A C 1
ATOM 1073 O O . VAL A 1 132 ? -0.523 -6.811 -7.723 1.00 95.50 132 VAL A O 1
ATOM 1076 N N . ASP A 1 133 ? -1.556 -4.844 -7.392 1.00 95.56 133 ASP A N 1
ATOM 1077 C CA . ASP A 1 133 ? -2.613 -5.043 -8.389 1.00 95.56 133 ASP A CA 1
ATOM 1078 C C . ASP A 1 133 ? -2.258 -4.428 -9.743 1.00 95.56 133 ASP A C 1
ATOM 1080 O O . ASP A 1 133 ? -2.624 -4.972 -10.786 1.00 95.56 133 ASP A O 1
ATOM 1084 N N . ILE A 1 134 ? -1.546 -3.296 -9.740 1.00 96.31 134 ILE A N 1
ATOM 1085 C CA . ILE A 1 134 ? -1.153 -2.573 -10.953 1.00 96.31 134 ILE A CA 1
ATOM 1086 C C . ILE A 1 134 ? 0.292 -2.089 -10.834 1.00 96.31 134 ILE A C 1
ATOM 1088 O O . ILE A 1 134 ? 0.664 -1.425 -9.866 1.00 96.31 134 ILE A O 1
ATOM 1092 N N . PHE A 1 135 ? 1.091 -2.352 -11.864 1.00 97.44 135 PHE A N 1
ATOM 1093 C CA . PHE A 1 135 ? 2.392 -1.718 -12.058 1.00 97.44 135 PHE A CA 1
ATOM 1094 C C . PHE A 1 135 ? 2.269 -0.574 -13.060 1.00 97.44 135 PHE A C 1
ATOM 1096 O O . PHE A 1 135 ? 1.711 -0.747 -14.144 1.00 97.44 135 PHE A O 1
ATOM 1103 N N . VAL A 1 136 ? 2.822 0.585 -12.717 1.00 95.12 136 VAL A N 1
ATOM 1104 C CA . VAL A 1 136 ? 2.934 1.739 -13.612 1.00 95.12 136 VAL A CA 1
ATOM 1105 C C . VAL A 1 136 ? 4.413 2.024 -13.837 1.00 95.12 136 VAL A C 1
ATOM 1107 O O . VAL A 1 136 ? 5.150 2.217 -12.874 1.00 95.12 136 VAL A O 1
ATOM 1110 N N . ILE A 1 137 ? 4.856 2.048 -15.091 1.00 94.25 137 ILE A N 1
ATOM 1111 C CA . ILE A 1 137 ? 6.237 2.367 -15.470 1.00 94.25 137 ILE A CA 1
ATOM 1112 C C . ILE A 1 137 ? 6.232 3.670 -16.268 1.00 94.25 137 ILE A C 1
ATOM 1114 O O . ILE A 1 137 ? 5.635 3.733 -17.343 1.00 94.25 137 ILE A O 1
ATOM 1118 N N . GLY A 1 138 ? 6.892 4.708 -15.753 1.00 92.00 138 GLY A N 1
ATOM 1119 C CA . GLY A 1 138 ? 6.956 6.025 -16.386 1.00 92.00 138 GLY A CA 1
ATOM 1120 C C . GLY A 1 138 ? 8.384 6.528 -16.582 1.00 92.00 138 GLY A C 1
ATOM 1121 O O . GLY A 1 138 ? 9.160 6.639 -15.638 1.00 92.00 138 GLY A O 1
ATOM 1122 N N . ASP A 1 139 ? 8.743 6.847 -17.830 1.00 91.12 139 ASP A N 1
ATOM 1123 C CA . ASP A 1 139 ? 10.075 7.364 -18.216 1.00 91.12 139 ASP A CA 1
ATOM 1124 C C . ASP A 1 139 ? 11.274 6.603 -17.648 1.00 91.12 139 ASP A C 1
ATOM 1126 O O . ASP A 1 139 ? 12.318 7.189 -17.355 1.00 91.12 139 ASP A O 1
ATOM 1130 N N . LEU A 1 140 ? 11.129 5.304 -17.432 1.00 93.00 140 LEU A N 1
ATOM 1131 C CA . LEU A 1 140 ? 12.145 4.514 -16.764 1.00 93.00 140 LEU A CA 1
ATOM 1132 C C . LEU A 1 140 ? 12.791 3.574 -17.762 1.00 93.00 140 LEU A C 1
ATOM 1134 O O . LEU A 1 140 ? 12.103 2.717 -18.282 1.00 93.00 140 LEU A O 1
ATOM 1138 N N . ASP A 1 141 ? 14.097 3.683 -17.961 1.00 93.56 141 ASP A N 1
ATOM 1139 C CA . ASP A 1 141 ? 14.893 2.754 -18.769 1.00 93.56 141 ASP A CA 1
ATOM 1140 C C . ASP A 1 141 ? 14.814 1.320 -18.207 1.00 93.56 141 ASP A C 1
ATOM 1142 O O . ASP A 1 141 ? 14.912 1.128 -16.990 1.00 93.56 141 ASP A O 1
ATOM 1146 N N . SER A 1 142 ? 14.667 0.304 -19.059 1.00 93.81 142 SER A N 1
ATOM 1147 C CA . SER A 1 142 ? 14.594 -1.096 -18.625 1.00 93.81 142 SER A CA 1
ATOM 1148 C C . SER A 1 142 ? 15.874 -1.530 -17.900 1.00 93.81 142 SER A C 1
ATOM 1150 O O . SER A 1 142 ? 15.808 -2.306 -16.940 1.00 93.81 142 SER A O 1
ATOM 1152 N N . ALA A 1 143 ? 17.026 -0.942 -18.252 1.00 94.06 143 ALA A N 1
ATOM 1153 C CA . ALA A 1 143 ? 18.307 -1.180 -17.593 1.00 94.06 143 ALA A CA 1
ATOM 1154 C C . ALA A 1 143 ? 18.354 -0.668 -16.143 1.00 94.06 143 ALA A C 1
ATOM 1156 O O . ALA A 1 143 ? 19.255 -1.042 -15.388 1.00 94.06 143 ALA A O 1
ATOM 1157 N N . ALA A 1 144 ? 17.399 0.169 -15.722 1.00 95.19 144 ALA A N 1
ATOM 1158 C CA . ALA A 1 144 ? 17.304 0.625 -14.340 1.00 95.19 144 ALA A CA 1
ATOM 1159 C C . ALA A 1 144 ? 16.898 -0.489 -13.371 1.00 95.19 144 ALA A C 1
ATOM 1161 O O . ALA A 1 144 ? 17.247 -0.436 -12.189 1.00 95.19 144 ALA A O 1
ATOM 1162 N N . LEU A 1 145 ? 16.174 -1.497 -13.860 1.00 95.88 145 LEU A N 1
ATOM 1163 C CA . LEU A 1 145 ? 15.638 -2.584 -13.053 1.00 95.88 145 LEU A CA 1
ATOM 1164 C C . LEU A 1 145 ? 16.497 -3.833 -13.207 1.00 95.88 145 LEU A C 1
ATOM 1166 O O . LEU A 1 145 ? 16.751 -4.300 -14.314 1.00 95.88 145 LEU A O 1
ATOM 1170 N N . HIS A 1 146 ? 16.902 -4.417 -12.081 1.00 96.62 146 HIS A N 1
ATOM 1171 C CA . HIS A 1 146 ? 17.554 -5.721 -12.096 1.00 96.62 146 HIS A CA 1
ATOM 1172 C C . HIS A 1 146 ? 16.593 -6.796 -12.614 1.00 96.62 146 HIS A C 1
ATOM 1174 O O . HIS A 1 146 ? 15.381 -6.722 -12.394 1.00 96.62 146 HIS A O 1
ATOM 1180 N N . THR A 1 147 ? 17.132 -7.831 -13.263 1.00 96.06 147 THR A N 1
ATOM 1181 C CA . THR A 1 147 ? 16.340 -8.913 -13.869 1.00 96.06 147 THR A CA 1
ATOM 1182 C C . THR A 1 147 ? 15.427 -9.612 -12.857 1.00 96.06 147 THR A C 1
ATOM 1184 O O . THR A 1 147 ? 14.330 -10.028 -13.216 1.00 96.06 147 THR A O 1
ATOM 1187 N N . ASN A 1 148 ? 15.821 -9.683 -11.579 1.00 97.00 148 ASN A N 1
ATOM 1188 C CA . ASN A 1 148 ? 14.965 -10.211 -10.508 1.00 97.00 148 ASN A CA 1
ATOM 1189 C C . ASN A 1 148 ? 13.687 -9.379 -10.327 1.00 97.00 148 ASN A C 1
ATOM 1191 O O . ASN A 1 148 ? 12.594 -9.937 -10.260 1.00 97.00 148 ASN A O 1
ATOM 1195 N N . THR A 1 149 ? 13.816 -8.049 -10.293 1.00 96.81 149 THR A N 1
ATOM 1196 C CA . THR A 1 149 ? 12.676 -7.128 -10.221 1.00 96.81 149 THR A CA 1
ATOM 1197 C C . THR A 1 149 ? 11.784 -7.272 -11.450 1.00 96.81 149 THR A C 1
ATOM 1199 O O . THR A 1 149 ? 10.573 -7.418 -11.309 1.00 96.81 149 THR A O 1
ATOM 1202 N N . GLN A 1 150 ? 12.375 -7.280 -12.651 1.00 95.75 150 GLN A N 1
ATOM 1203 C CA . GLN A 1 150 ? 11.627 -7.429 -13.905 1.00 95.75 150 GLN A CA 1
ATOM 1204 C C . GLN A 1 150 ? 10.847 -8.748 -13.938 1.00 95.75 150 GLN A C 1
ATOM 1206 O O . GLN A 1 150 ? 9.673 -8.766 -14.301 1.00 95.75 150 GLN A O 1
ATOM 1211 N N . LYS A 1 151 ? 11.473 -9.845 -13.495 1.00 97.00 151 LYS A N 1
ATOM 1212 C CA . LYS A 1 151 ? 10.823 -11.151 -13.396 1.00 97.00 151 LYS A CA 1
ATOM 1213 C C . LYS A 1 151 ? 9.677 -11.149 -12.384 1.00 97.00 151 LYS A C 1
ATOM 1215 O O . LYS A 1 151 ? 8.620 -11.677 -12.696 1.00 97.00 151 LYS A O 1
ATOM 1220 N N . GLY A 1 152 ? 9.844 -10.521 -11.219 1.00 97.75 152 GLY A N 1
ATOM 1221 C CA . GLY A 1 152 ? 8.766 -10.391 -10.232 1.00 97.75 152 GLY A CA 1
ATOM 1222 C C . GLY A 1 152 ? 7.541 -9.652 -10.784 1.00 97.75 152 GLY A C 1
ATOM 1223 O O . GLY A 1 152 ? 6.410 -10.095 -10.579 1.00 97.75 152 GLY A O 1
ATOM 1224 N N . ILE A 1 153 ? 7.764 -8.576 -11.549 1.00 97.38 153 ILE A N 1
ATOM 1225 C CA . ILE A 1 153 ? 6.697 -7.851 -12.259 1.00 97.38 153 ILE A CA 1
ATOM 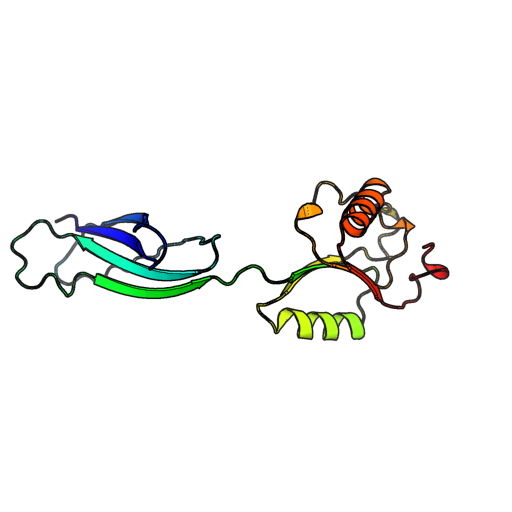1226 C C . ILE A 1 153 ? 6.046 -8.764 -13.305 1.00 97.38 153 ILE A C 1
ATOM 1228 O O . ILE A 1 153 ? 4.826 -8.910 -13.310 1.00 97.38 153 ILE A O 1
ATOM 1232 N N . LEU A 1 154 ? 6.844 -9.414 -14.158 1.00 97.38 154 LEU A N 1
ATOM 1233 C CA . LEU A 1 154 ? 6.356 -10.314 -15.207 1.00 97.38 154 LEU A CA 1
ATOM 1234 C C . LEU A 1 154 ? 5.508 -11.461 -14.643 1.00 97.38 154 LEU A C 1
ATOM 1236 O O . LEU A 1 154 ? 4.416 -11.726 -15.148 1.00 97.38 154 LEU A O 1
ATOM 1240 N N . ASP A 1 155 ? 5.994 -12.129 -13.598 1.00 98.25 155 ASP A N 1
ATOM 1241 C CA . ASP A 1 155 ? 5.311 -13.251 -12.956 1.00 98.25 155 ASP A CA 1
ATOM 1242 C C . ASP A 1 155 ? 3.966 -12.788 -12.377 1.00 98.25 155 ASP A C 1
ATOM 1244 O O . ASP A 1 155 ? 2.939 -13.440 -12.577 1.00 98.25 155 ASP A O 1
ATOM 1248 N N . ARG A 1 156 ? 3.938 -11.622 -11.719 1.00 97.88 156 ARG A N 1
ATOM 1249 C CA . ARG A 1 156 ? 2.711 -11.071 -11.134 1.00 97.88 156 ARG A CA 1
ATOM 1250 C C . ARG A 1 156 ? 1.704 -10.600 -12.188 1.00 97.88 156 ARG A C 1
ATOM 1252 O O . ARG A 1 156 ? 0.503 -10.825 -12.017 1.00 97.88 156 ARG A O 1
ATOM 1259 N N . VAL A 1 157 ? 2.165 -9.988 -13.278 1.00 97.94 157 VAL A N 1
ATOM 1260 C CA . VAL A 1 157 ? 1.324 -9.615 -14.430 1.00 97.94 157 VAL A CA 1
ATOM 1261 C C . VAL A 1 157 ? 0.749 -10.862 -15.098 1.00 97.94 157 VAL A C 1
ATOM 1263 O O . VAL A 1 157 ? -0.441 -10.909 -15.396 1.00 97.94 157 VAL A O 1
ATOM 1266 N N . SER A 1 158 ? 1.544 -11.927 -15.226 1.00 97.69 158 SER A N 1
ATOM 1267 C CA . SER A 1 158 ? 1.077 -13.226 -15.735 1.00 97.69 158 SER A CA 1
ATOM 1268 C C . SER A 1 158 ? 0.009 -13.868 -14.837 1.00 97.69 158 SER A C 1
ATOM 1270 O O . SER A 1 158 ? -0.798 -14.666 -15.307 1.00 97.69 158 SER A O 1
ATOM 1272 N N . GLN A 1 159 ? -0.029 -13.495 -13.554 1.00 97.62 159 GLN A N 1
ATOM 1273 C CA . GLN A 1 159 ? -1.063 -13.874 -12.581 1.00 97.62 159 GLN A CA 1
ATOM 1274 C C . GLN A 1 159 ? -2.264 -12.906 -12.563 1.00 97.62 159 GLN A C 1
ATOM 1276 O O . GLN A 1 159 ? -3.139 -13.030 -11.710 1.00 97.62 159 GLN A O 1
ATOM 1281 N N . GLY A 1 160 ? -2.326 -11.941 -13.486 1.00 95.81 160 GLY A N 1
ATOM 1282 C CA . GLY A 1 160 ? -3.480 -11.061 -13.683 1.00 95.81 160 GLY A CA 1
ATOM 1283 C C . GLY A 1 160 ? -3.349 -9.648 -13.113 1.00 95.81 160 GLY A C 1
ATOM 1284 O O . GLY A 1 160 ? -4.350 -8.939 -13.075 1.00 95.81 160 GLY A O 1
ATOM 1285 N N . ALA A 1 161 ? -2.161 -9.218 -12.666 1.00 97.5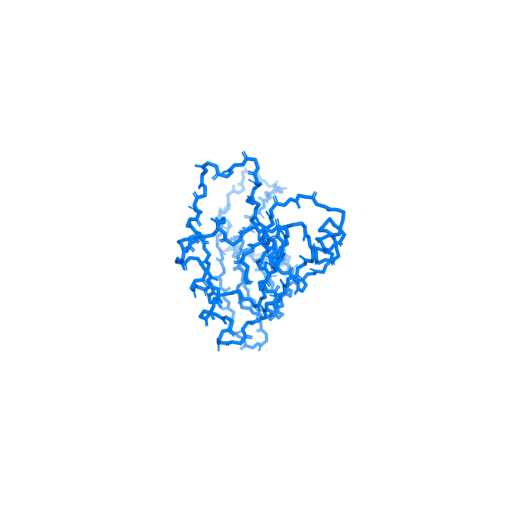6 161 ALA A N 1
ATOM 1286 C CA . ALA A 1 161 ? -1.947 -7.797 -12.367 1.00 97.56 161 ALA A CA 1
ATOM 1287 C C . ALA A 1 161 ? -1.962 -6.958 -13.648 1.00 97.56 161 ALA A C 1
ATOM 1289 O O . ALA A 1 161 ? -1.527 -7.404 -14.711 1.00 97.56 161 ALA A O 1
ATOM 1290 N N . GLY A 1 162 ? -2.410 -5.713 -13.521 1.00 97.44 162 GLY A N 1
ATOM 1291 C CA . GLY A 1 162 ? -2.307 -4.722 -14.582 1.00 97.44 162 GLY A CA 1
ATOM 1292 C C . GLY A 1 162 ? -0.869 -4.238 -14.772 1.00 97.44 162 GLY A C 1
ATOM 1293 O O . GLY A 1 162 ? -0.101 -4.119 -13.817 1.00 97.44 162 GLY A O 1
ATOM 1294 N N . LEU A 1 163 ? -0.524 -3.901 -16.012 1.00 97.06 163 LEU A N 1
ATOM 1295 C CA . LEU A 1 163 ? 0.716 -3.217 -16.362 1.00 97.06 163 LEU A CA 1
ATOM 1296 C C . LEU A 1 163 ? 0.381 -2.019 -17.249 1.00 97.06 163 LEU A C 1
ATOM 1298 O O . LEU A 1 163 ? -0.253 -2.172 -18.292 1.00 97.06 163 LEU A O 1
ATOM 1302 N N . LEU A 1 164 ? 0.809 -0.834 -16.830 1.00 94.38 164 LEU A N 1
ATOM 1303 C CA . LEU A 1 164 ? 0.637 0.416 -17.555 1.00 94.38 164 LEU A CA 1
ATOM 1304 C C . LEU A 1 164 ? 2.003 1.048 -17.814 1.00 94.38 164 LEU A C 1
ATOM 1306 O O . LEU A 1 164 ? 2.790 1.240 -16.892 1.00 94.38 164 LEU A O 1
ATOM 1310 N N . PHE A 1 165 ? 2.245 1.440 -19.060 1.00 92.31 165 PHE A N 1
ATOM 1311 C CA . PHE A 1 165 ? 3.369 2.297 -19.415 1.00 92.31 165 PHE A CA 1
ATOM 1312 C C . PHE A 1 165 ? 2.883 3.722 -19.650 1.00 92.31 165 PHE A C 1
ATOM 1314 O O . PHE A 1 165 ? 1.937 3.951 -20.407 1.00 92.31 165 PHE A O 1
ATOM 1321 N N . LEU A 1 166 ? 3.557 4.683 -19.027 1.00 89.25 166 LEU A N 1
ATOM 1322 C CA . LEU A 1 166 ? 3.407 6.097 -19.337 1.00 89.25 166 LEU A CA 1
ATOM 1323 C C . LEU A 1 166 ? 4.483 6.480 -20.350 1.00 89.25 166 LEU A C 1
ATOM 1325 O O . LEU A 1 166 ? 5.662 6.218 -20.127 1.00 89.25 166 LEU A O 1
ATOM 1329 N N . GLY A 1 167 ? 4.082 7.119 -21.450 1.00 85.88 167 GLY A N 1
ATOM 1330 C CA . GLY A 1 167 ? 5.018 7.551 -22.487 1.00 85.88 167 GLY A CA 1
ATOM 1331 C C . GLY A 1 167 ? 6.120 8.469 -21.952 1.00 85.88 167 GLY A C 1
ATOM 1332 O O . GLY A 1 167 ? 5.939 9.180 -20.962 1.00 85.88 167 GLY A O 1
ATOM 1333 N N . GLY A 1 168 ? 7.277 8.459 -22.609 1.00 86.62 168 GLY A N 1
ATOM 1334 C CA . GLY A 1 168 ? 8.464 9.201 -22.192 1.00 86.62 168 GLY A CA 1
ATOM 1335 C C . GLY A 1 168 ? 9.664 8.959 -23.097 1.00 86.62 168 GLY A C 1
ATOM 1336 O O . GLY A 1 168 ? 9.615 8.101 -23.976 1.00 86.62 168 GLY A O 1
ATOM 1337 N N . TYR A 1 169 ? 10.734 9.721 -22.872 1.00 88.81 169 TYR A N 1
ATOM 1338 C CA . TYR A 1 169 ? 11.995 9.598 -23.607 1.00 88.81 169 TYR A CA 1
ATOM 1339 C C . TYR A 1 169 ? 12.719 8.276 -23.330 1.00 88.81 169 TYR A C 1
ATOM 1341 O O . TYR A 1 169 ? 13.474 7.811 -24.176 1.00 88.81 169 TYR A O 1
ATOM 1349 N N . HIS A 1 170 ? 12.468 7.665 -22.173 1.00 88.44 170 HIS A N 1
ATOM 1350 C CA . HIS A 1 170 ? 13.028 6.378 -21.758 1.00 88.44 170 HIS A CA 1
ATOM 1351 C C . HIS A 1 170 ? 11.940 5.311 -21.617 1.00 88.44 170 HIS A C 1
ATOM 1353 O O . HIS A 1 170 ? 12.026 4.431 -20.769 1.00 88.44 170 HIS A O 1
ATOM 1359 N N . SER A 1 171 ? 10.863 5.415 -22.394 1.00 87.19 171 SER A N 1
ATOM 1360 C CA . SER A 1 171 ? 9.785 4.419 -22.428 1.00 87.19 171 SER A CA 1
ATOM 1361 C C . SER A 1 171 ? 9.786 3.686 -23.767 1.00 87.19 171 SER A C 1
ATOM 1363 O O . SER A 1 171 ? 10.228 4.242 -24.773 1.00 87.19 171 SER A O 1
ATOM 1365 N N . PHE A 1 172 ? 9.259 2.460 -23.791 1.00 87.00 172 PHE A N 1
ATOM 1366 C CA . PHE A 1 172 ? 9.183 1.624 -24.998 1.00 87.00 172 PHE A CA 1
ATOM 1367 C C . PHE A 1 172 ? 10.567 1.419 -25.647 1.00 87.00 172 PHE A C 1
ATOM 1369 O O . PHE A 1 172 ? 11.518 1.116 -24.933 1.00 87.00 172 PHE A O 1
ATOM 1376 N N . ASP A 1 173 ? 10.685 1.613 -26.965 1.00 88.00 173 ASP A N 1
ATOM 1377 C CA . ASP A 1 173 ? 11.900 1.383 -27.762 1.00 88.00 173 ASP A CA 1
ATOM 1378 C C . ASP A 1 173 ? 13.131 2.117 -27.203 1.00 88.00 173 ASP A C 1
ATOM 1380 O O . ASP A 1 173 ? 14.116 1.494 -26.815 1.00 88.00 173 ASP A O 1
ATOM 1384 N N . ALA A 1 174 ? 13.046 3.440 -27.031 1.00 85.75 174 ALA A N 1
ATOM 1385 C CA . ALA A 1 174 ? 14.143 4.236 -26.471 1.00 85.75 174 ALA A CA 1
ATOM 1386 C C . ALA A 1 174 ? 14.454 3.902 -24.998 1.00 85.75 174 ALA A C 1
ATOM 1388 O O . ALA A 1 174 ? 15.530 4.231 -24.500 1.00 85.75 174 ALA A O 1
ATOM 1389 N N . GLY A 1 175 ? 13.513 3.255 -24.304 1.00 85.88 175 GLY A N 1
ATOM 1390 C CA . GLY A 1 175 ? 13.688 2.715 -22.958 1.00 85.88 175 GLY A CA 1
ATOM 1391 C C . GLY A 1 175 ? 14.174 1.266 -22.909 1.00 85.88 175 GLY A C 1
ATOM 1392 O O . GLY A 1 175 ? 14.420 0.779 -21.814 1.00 85.88 175 GLY A O 1
ATOM 1393 N N . GLY A 1 176 ? 14.295 0.572 -24.045 1.00 89.19 176 GLY A N 1
ATOM 1394 C CA . GLY A 1 176 ? 14.757 -0.814 -24.118 1.00 89.19 176 GLY A CA 1
ATOM 1395 C C . GLY A 1 176 ? 13.758 -1.871 -23.625 1.00 89.19 176 GLY A C 1
ATOM 1396 O O . GLY A 1 176 ? 14.206 -2.858 -23.035 1.00 89.19 176 GLY A O 1
ATOM 1397 N N . TYR A 1 177 ? 12.446 -1.662 -23.813 1.00 86.19 177 TYR A N 1
ATOM 1398 C CA . TYR A 1 177 ? 11.372 -2.619 -23.467 1.00 86.19 177 TYR A CA 1
ATOM 1399 C C . TYR A 1 177 ? 10.883 -3.458 -24.645 1.00 86.19 177 TYR A C 1
ATOM 1401 O O . TYR A 1 177 ? 10.849 -2.927 -25.777 1.00 86.19 177 TYR A O 1
#